Protein AF-A0A2N7GCR0-F1 (afdb_monomer)

Radius of gyration: 15.92 Å; Cα contacts (8 Å, |Δi|>4): 114; chains: 1; bounding box: 40×27×44 Å

Solvent-accessible surface area (backbone atoms only — not comparable to full-atom values): 7986 Å² total; per-residue (Å²): 93,67,65,75,60,50,53,58,52,51,52,45,34,50,48,36,22,52,34,13,69,76,66,75,41,48,58,68,67,50,56,51,50,52,51,50,53,50,52,54,52,56,70,74,43,78,82,78,81,87,82,80,57,76,63,52,62,52,48,53,52,51,51,54,51,48,55,60,72,42,68,85,81,54,80,57,35,52,60,45,51,50,49,52,39,39,65,74,62,70,43,78,67,45,60,57,44,24,50,54,38,37,49,51,51,45,52,51,48,50,64,52,39,78,77,42,98,69,77,90,78,70,56,53,38,41,19,42,32,51,28,42,52,51,51,46,32,72,77,37,62,100

pLDDT: mean 76.99, std 14.58, range [44.44, 94.56]

Foldseek 3Di:
DPPVLLVQLCVLLVVQLVCCVPPVARDVVSLVSLVCSLVVVPVVDDPPPDDDDPVLVVLVVVLVVVLVVCPDPDRSRLSSLLSSLCSSLVDPCLVVQLVVLQVVQLVVCVVVCVVPVDDNDGSSSNSSSVSSSVSVCVVPVD

Mean predicted aligned error: 8.74 Å

Sequence (142 aa):
MPVEWGIGYVACYGYAALSDIRHRRIPNRTIVALLILYGFLCCLHEPSKNHYSPYFWGTFAAITFLGIAFQSVLGAGDSKLILVSLLITGEPRILLTIGLFGGAVSITCWLIGKMTTRNTDVPYGVAISAAALLHLWELHGL

Secondary structure (DSSP, 8-state):
--HHHHHHHHHHHHHHHHHHHHHS---HHHHHHHHHHHHHHHHHS---SSS--THHHHHHHHHHHHHHHTTTTS-HHHHHHHHHHHHHH--TTHHHHHHHHHHHHHHHHHHHHTT--S-----HHHHHHHHHHHHHHHHHT-

Structure (mmCIF, N/CA/C/O backbone):
data_AF-A0A2N7GCR0-F1
#
_entry.id   AF-A0A2N7GCR0-F1
#
loop_
_atom_site.group_PDB
_atom_site.id
_atom_site.type_symbol
_atom_site.label_atom_id
_atom_site.label_alt_id
_atom_site.label_comp_id
_atom_site.label_asym_id
_atom_site.label_entity_id
_atom_site.label_seq_id
_atom_site.pdbx_PDB_ins_code
_atom_site.Cartn_x
_atom_site.Cartn_y
_atom_site.Cartn_z
_atom_site.occupancy
_atom_site.B_iso_or_equiv
_atom_site.auth_seq_id
_atom_site.auth_comp_id
_atom_site.auth_asym_id
_atom_site.auth_atom_id
_atom_site.pdbx_PDB_model_num
ATOM 1 N N . MET A 1 1 ? 4.166 6.240 -16.495 1.00 56.44 1 MET A N 1
ATOM 2 C CA . MET A 1 1 ? 3.624 4.917 -16.911 1.00 56.44 1 MET A CA 1
ATOM 3 C C . MET A 1 1 ? 2.308 5.155 -17.642 1.00 56.44 1 MET A C 1
ATOM 5 O O . MET A 1 1 ? 1.685 6.163 -17.344 1.00 56.44 1 MET A O 1
ATOM 9 N N . PRO A 1 2 ? 1.862 4.295 -18.575 1.00 55.59 2 PRO A N 1
ATOM 10 C CA . PRO A 1 2 ? 0.492 4.376 -19.095 1.00 55.59 2 PRO A CA 1
ATOM 11 C C . PRO A 1 2 ? -0.549 4.409 -17.958 1.00 55.59 2 PRO A C 1
ATOM 13 O O . PRO A 1 2 ? -0.415 3.674 -16.980 1.00 55.59 2 PRO A O 1
ATOM 16 N N . VAL A 1 3 ? -1.582 5.245 -18.084 1.00 59.53 3 VAL A N 1
ATOM 17 C CA . VAL A 1 3 ? -2.655 5.439 -17.078 1.00 59.53 3 VAL A CA 1
ATOM 18 C C . VAL A 1 3 ? -3.297 4.108 -16.651 1.00 59.53 3 VAL A C 1
ATOM 20 O O . VAL A 1 3 ? -3.693 3.912 -15.503 1.00 59.53 3 VAL A O 1
ATOM 23 N N . GLU A 1 4 ? -3.314 3.146 -17.570 1.00 63.44 4 GLU A N 1
ATOM 24 C CA . GLU A 1 4 ? -3.865 1.797 -17.416 1.00 63.44 4 GLU A CA 1
ATOM 25 C C . GLU A 1 4 ? -3.209 1.001 -16.272 1.00 63.44 4 GLU A C 1
ATOM 27 O O . GLU A 1 4 ? -3.868 0.204 -15.602 1.00 63.44 4 GLU A O 1
ATOM 32 N N . TRP A 1 5 ? -1.936 1.268 -15.967 1.00 69.44 5 TRP A N 1
ATOM 33 C CA . TRP A 1 5 ? -1.208 0.595 -14.886 1.00 69.44 5 TRP A CA 1
ATOM 34 C C . TRP A 1 5 ? -1.583 1.113 -13.501 1.00 69.44 5 TRP A C 1
ATOM 36 O O . TRP A 1 5 ? -1.544 0.363 -12.524 1.00 69.44 5 TRP A O 1
ATOM 46 N N . GLY A 1 6 ? -2.007 2.376 -13.413 1.00 78.69 6 GLY A N 1
ATOM 47 C CA . GLY A 1 6 ? -2.507 2.954 -12.170 1.00 78.69 6 GLY A CA 1
ATOM 48 C C . GLY A 1 6 ? -3.743 2.248 -11.661 1.00 78.69 6 GLY A C 1
ATOM 49 O O . GLY A 1 6 ? -3.877 2.039 -10.460 1.00 78.69 6 GLY A O 1
ATOM 50 N N . ILE A 1 7 ? -4.611 1.810 -12.573 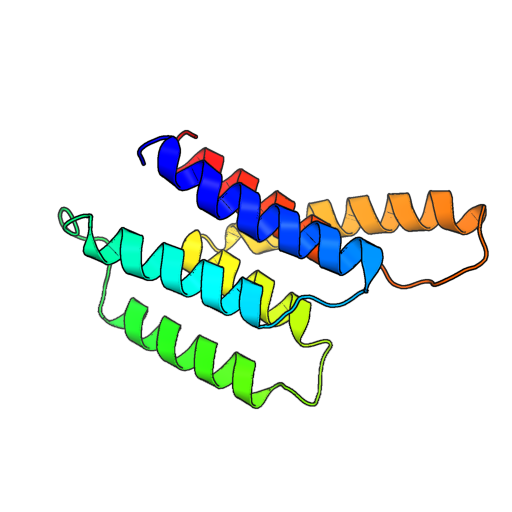1.00 86.81 7 ILE A N 1
ATOM 51 C CA . ILE A 1 7 ? -5.875 1.158 -12.228 1.00 86.81 7 ILE A CA 1
ATOM 52 C C . ILE A 1 7 ? -5.616 -0.130 -11.437 1.00 86.81 7 ILE A C 1
ATOM 54 O O . ILE A 1 7 ? -6.276 -0.369 -10.426 1.00 86.81 7 ILE A O 1
ATOM 58 N N . GLY A 1 8 ? -4.618 -0.926 -11.836 1.00 89.56 8 GLY A N 1
ATOM 59 C CA . GLY A 1 8 ? -4.245 -2.155 -11.129 1.00 89.56 8 GLY A CA 1
ATOM 60 C C . GLY A 1 8 ? -3.760 -1.894 -9.700 1.00 89.56 8 GLY A C 1
ATOM 61 O O . GLY A 1 8 ? -4.207 -2.559 -8.760 1.00 89.56 8 GLY A O 1
ATOM 62 N N . TYR A 1 9 ? -2.897 -0.890 -9.514 1.00 90.38 9 TYR A N 1
ATOM 63 C CA . TYR A 1 9 ? -2.419 -0.497 -8.187 1.00 90.38 9 TYR A CA 1
ATOM 64 C C . TYR A 1 9 ? -3.538 0.092 -7.328 1.00 90.38 9 TYR A C 1
ATOM 66 O O . TYR A 1 9 ? -3.699 -0.324 -6.183 1.00 90.38 9 TYR A O 1
ATOM 74 N N . VAL A 1 10 ? -4.349 0.997 -7.882 1.00 92.81 10 VAL A N 1
ATOM 75 C CA . VAL A 1 10 ? -5.515 1.589 -7.208 1.00 92.81 10 VAL A CA 1
ATOM 76 C C . VAL A 1 10 ? -6.485 0.502 -6.756 1.00 92.81 10 VAL A C 1
ATOM 78 O O . VAL A 1 10 ? -6.925 0.523 -5.609 1.00 92.81 10 VAL A O 1
ATOM 81 N N . ALA A 1 11 ? -6.768 -0.492 -7.601 1.00 93.25 11 ALA A N 1
ATOM 82 C CA . ALA A 1 11 ? -7.633 -1.609 -7.240 1.00 93.25 11 ALA A CA 1
ATOM 83 C C . ALA A 1 11 ? -7.040 -2.456 -6.100 1.00 93.25 11 ALA A C 1
ATOM 85 O O . ALA A 1 11 ? -7.745 -2.781 -5.144 1.00 93.25 11 ALA A O 1
ATOM 86 N N . CYS A 1 12 ? -5.745 -2.786 -6.159 1.00 93.19 12 CYS A N 1
ATOM 87 C CA . CYS A 1 12 ? -5.090 -3.605 -5.137 1.00 93.19 12 CYS A CA 1
ATOM 88 C C . CYS A 1 12 ? -4.971 -2.883 -3.786 1.00 93.19 12 CYS A C 1
ATOM 90 O O . CYS A 1 12 ? -5.333 -3.454 -2.756 1.00 93.19 12 CYS A O 1
ATOM 92 N N . TYR A 1 13 ? -4.506 -1.631 -3.780 1.00 94.38 13 TYR A N 1
ATOM 93 C CA . TYR A 1 13 ? -4.406 -0.807 -2.573 1.00 94.38 13 TYR A CA 1
ATOM 94 C C . TYR A 1 13 ? -5.786 -0.448 -2.016 1.00 94.38 13 TYR A C 1
ATOM 96 O O . TYR A 1 13 ? -6.008 -0.534 -0.811 1.00 94.38 13 TYR A O 1
ATOM 104 N N . GLY A 1 14 ? -6.758 -0.151 -2.881 1.00 94.31 14 GLY A N 1
ATOM 105 C CA . GLY A 1 14 ? -8.149 0.047 -2.480 1.00 94.31 14 GLY A CA 1
ATOM 106 C C . GLY A 1 14 ? -8.737 -1.198 -1.813 1.00 94.31 14 GLY A C 1
ATOM 107 O O . GLY A 1 14 ? -9.360 -1.103 -0.757 1.00 94.31 14 GLY A O 1
ATOM 108 N N . TYR A 1 15 ? -8.480 -2.387 -2.365 1.00 94.56 15 TYR A N 1
ATOM 109 C CA . TYR A 1 15 ? -8.897 -3.644 -1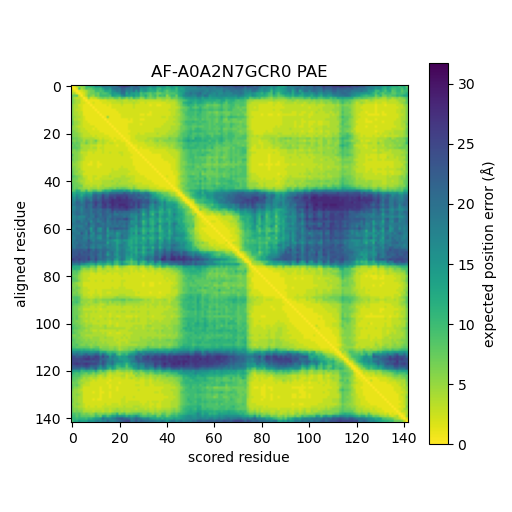.748 1.00 94.56 15 TYR A CA 1
ATOM 110 C C . TYR A 1 15 ? -8.182 -3.907 -0.413 1.00 94.56 15 TYR A C 1
ATOM 112 O O . TYR A 1 15 ? -8.830 -4.344 0.539 1.00 94.56 15 TYR A O 1
ATOM 120 N N . ALA A 1 16 ? -6.880 -3.614 -0.306 1.00 92.56 16 ALA A N 1
ATOM 121 C CA . ALA A 1 16 ? -6.142 -3.718 0.956 1.00 92.56 16 ALA A CA 1
ATOM 122 C C . ALA A 1 16 ? -6.756 -2.814 2.036 1.00 92.56 16 ALA A C 1
ATOM 124 O O . ALA A 1 16 ? -7.060 -3.293 3.127 1.00 92.56 16 ALA A O 1
ATOM 125 N N . ALA A 1 17 ? -7.016 -1.546 1.704 1.00 92.94 17 ALA A N 1
ATOM 126 C CA . ALA A 1 17 ? -7.657 -0.579 2.589 1.00 92.94 17 ALA A CA 1
ATOM 127 C C . ALA A 1 17 ? -9.071 -1.020 3.009 1.00 92.94 17 ALA A C 1
ATOM 129 O O . ALA A 1 17 ? -9.414 -0.973 4.188 1.00 92.94 17 ALA A O 1
ATOM 130 N N . LEU A 1 18 ? -9.891 -1.510 2.072 1.00 93.25 18 LEU A N 1
ATOM 131 C CA . LEU A 1 18 ? -11.240 -2.008 2.368 1.00 93.25 18 LEU A CA 1
ATOM 132 C C . LEU A 1 18 ? -11.225 -3.259 3.252 1.00 93.25 18 LEU A C 1
ATOM 134 O O . LEU A 1 18 ? -12.035 -3.374 4.175 1.00 93.25 18 LEU A O 1
ATOM 138 N N . SER A 1 19 ? -10.320 -4.198 2.973 1.00 90.94 19 SER A N 1
ATOM 139 C CA . SER A 1 19 ? -10.144 -5.405 3.784 1.00 90.94 19 SER A CA 1
ATOM 140 C C . SER A 1 19 ? -9.681 -5.055 5.195 1.00 90.94 19 SER A C 1
ATOM 142 O O . SER A 1 19 ? -10.166 -5.641 6.163 1.00 90.94 19 SER A O 1
ATOM 144 N N . ASP A 1 20 ? -8.798 -4.068 5.325 1.00 89.75 20 ASP A N 1
ATOM 145 C CA . ASP A 1 20 ? -8.343 -3.585 6.620 1.00 89.75 20 ASP A CA 1
ATOM 146 C C . ASP A 1 20 ? -9.482 -2.924 7.414 1.00 89.75 20 ASP A C 1
ATOM 148 O O . ASP A 1 20 ? -9.734 -3.300 8.554 1.00 89.75 20 ASP A O 1
ATOM 152 N N . ILE A 1 21 ? -10.290 -2.060 6.793 1.00 88.62 21 ILE A N 1
ATOM 153 C CA . ILE A 1 21 ? -11.463 -1.456 7.450 1.00 88.62 21 ILE A CA 1
ATOM 154 C C . ILE A 1 21 ? -12.461 -2.523 7.933 1.00 88.62 21 ILE A C 1
ATOM 156 O O . ILE A 1 21 ? -12.959 -2.446 9.058 1.00 88.62 21 ILE A O 1
ATOM 160 N N . ARG A 1 22 ? -12.781 -3.513 7.087 1.00 88.06 22 ARG A N 1
ATOM 161 C CA . ARG A 1 22 ? -13.845 -4.497 7.365 1.00 88.06 22 ARG A CA 1
ATOM 162 C C . ARG A 1 22 ? -13.405 -5.627 8.282 1.00 88.06 22 ARG A C 1
ATOM 164 O O . ARG A 1 22 ? -14.179 -6.074 9.125 1.00 88.06 22 ARG A O 1
ATOM 171 N N . HIS A 1 23 ? -12.195 -6.129 8.074 1.00 86.56 23 HIS A N 1
ATOM 172 C CA . HIS A 1 23 ? -11.727 -7.371 8.679 1.00 86.56 23 HIS A CA 1
ATOM 173 C C . HIS A 1 23 ? -10.458 -7.194 9.511 1.00 86.56 23 HIS A C 1
ATOM 175 O O . HIS A 1 23 ? -10.003 -8.183 10.084 1.00 86.56 23 HIS A O 1
ATOM 181 N N . ARG A 1 24 ? -9.895 -5.975 9.589 1.00 83.50 24 ARG A N 1
ATOM 182 C CA . ARG A 1 24 ? -8.649 -5.662 10.319 1.00 83.50 24 ARG A CA 1
ATOM 183 C C . ARG A 1 24 ? -7.497 -6.577 9.919 1.00 83.50 24 ARG A C 1
ATOM 185 O O . ARG A 1 24 ? -6.691 -7.014 10.737 1.00 83.50 24 ARG A O 1
ATOM 192 N N . ARG A 1 25 ? -7.504 -6.979 8.647 1.00 85.00 25 ARG A N 1
ATOM 193 C CA . ARG A 1 25 ? -6.580 -7.954 8.078 1.00 85.00 25 ARG A CA 1
ATOM 194 C C . ARG A 1 25 ? -6.261 -7.560 6.651 1.00 85.00 25 ARG A C 1
ATOM 196 O O . ARG A 1 25 ? -7.159 -7.439 5.817 1.00 85.00 25 ARG A O 1
ATOM 203 N N . ILE A 1 26 ? -4.969 -7.469 6.364 1.00 85.50 26 ILE A N 1
ATOM 204 C CA . ILE A 1 26 ? -4.447 -7.354 5.006 1.00 85.50 26 ILE A CA 1
ATOM 205 C C . ILE A 1 26 ? -4.148 -8.774 4.510 1.00 85.50 26 ILE A C 1
ATOM 207 O O . ILE A 1 26 ? -3.272 -9.450 5.059 1.00 85.50 26 ILE A O 1
ATOM 211 N N . PRO A 1 27 ? -4.885 -9.285 3.511 1.00 85.25 27 PRO A N 1
ATOM 212 C CA . PRO A 1 27 ? -4.707 -10.650 3.055 1.00 85.25 27 PRO A CA 1
ATOM 213 C C . PRO A 1 27 ? -3.418 -10.770 2.240 1.00 85.25 27 PRO A C 1
ATOM 215 O O . PRO A 1 27 ? -3.150 -9.973 1.343 1.00 85.25 27 PRO A O 1
ATOM 218 N N . ASN A 1 28 ? -2.659 -11.843 2.481 1.00 84.31 28 ASN A N 1
ATOM 219 C CA . ASN A 1 28 ? -1.415 -12.124 1.751 1.00 84.31 28 ASN A CA 1
ATOM 220 C C . ASN A 1 28 ? -1.625 -12.157 0.224 1.00 84.31 28 ASN A C 1
ATOM 222 O O . ASN A 1 28 ? -0.722 -11.810 -0.528 1.00 84.31 28 ASN A O 1
ATOM 226 N N . ARG A 1 29 ? -2.829 -12.532 -0.237 1.00 86.19 29 ARG A N 1
ATOM 227 C CA . ARG A 1 29 ? -3.190 -12.551 -1.663 1.00 86.19 29 ARG A CA 1
ATOM 228 C C . ARG A 1 29 ? -3.042 -11.179 -2.322 1.00 86.19 29 ARG A C 1
ATOM 230 O O . ARG A 1 29 ? -2.601 -11.118 -3.460 1.00 86.19 29 ARG A O 1
ATOM 237 N N . THR A 1 30 ? -3.359 -10.094 -1.616 1.00 88.56 30 THR A N 1
ATOM 238 C CA . THR A 1 30 ? -3.226 -8.729 -2.151 1.00 88.56 30 THR A CA 1
ATOM 239 C C . THR A 1 30 ? -1.768 -8.330 -2.303 1.00 88.56 30 THR A C 1
ATOM 241 O O . THR A 1 30 ? -1.398 -7.708 -3.289 1.00 88.56 30 THR A O 1
ATOM 244 N N . ILE A 1 31 ? -0.927 -8.754 -1.365 1.00 87.19 31 ILE A N 1
ATOM 245 C CA . ILE A 1 31 ? 0.517 -8.510 -1.403 1.00 87.19 31 ILE A CA 1
ATOM 246 C C . ILE A 1 31 ? 1.147 -9.261 -2.577 1.00 87.19 31 ILE A C 1
ATOM 248 O O . ILE A 1 31 ? 1.904 -8.684 -3.350 1.00 87.19 31 ILE A O 1
ATOM 252 N N . VAL A 1 32 ? 0.767 -10.528 -2.765 1.00 85.75 32 VAL A N 1
ATOM 253 C CA . VAL A 1 32 ? 1.189 -11.322 -3.926 1.00 85.75 32 VAL A CA 1
ATOM 254 C C . VAL A 1 32 ? 0.691 -10.696 -5.233 1.00 85.75 32 VAL A C 1
ATOM 256 O O . VAL A 1 32 ? 1.464 -10.602 -6.178 1.00 85.75 32 VAL A O 1
ATOM 259 N N . ALA A 1 33 ? -0.555 -10.217 -5.290 1.00 89.56 33 ALA A N 1
ATOM 260 C CA . ALA A 1 33 ? -1.091 -9.546 -6.476 1.00 89.56 33 ALA A CA 1
ATOM 261 C C . ALA A 1 33 ? -0.314 -8.266 -6.826 1.00 89.56 33 ALA A C 1
ATOM 263 O O . ALA A 1 33 ? 0.038 -8.077 -7.986 1.00 89.56 33 ALA A O 1
ATOM 264 N N . LEU A 1 34 ? 0.014 -7.433 -5.830 1.00 89.00 34 LEU A N 1
ATOM 265 C CA . LEU A 1 34 ? 0.854 -6.243 -6.004 1.00 89.00 34 LEU A CA 1
ATOM 266 C C . LEU A 1 34 ? 2.248 -6.599 -6.538 1.00 89.00 34 LEU A C 1
ATOM 268 O O . LEU A 1 34 ? 2.734 -5.945 -7.456 1.00 89.00 34 LEU A O 1
ATOM 272 N N . LEU A 1 35 ? 2.870 -7.656 -6.006 1.00 85.19 35 LEU A N 1
ATOM 273 C CA . LEU A 1 35 ? 4.180 -8.126 -6.464 1.00 85.19 35 LEU A CA 1
ATOM 274 C C . LEU A 1 35 ? 4.142 -8.686 -7.888 1.00 85.19 35 LEU A C 1
ATOM 276 O O . LEU A 1 35 ? 5.043 -8.402 -8.671 1.00 85.19 35 LEU A O 1
ATOM 280 N N . ILE A 1 36 ? 3.113 -9.465 -8.236 1.00 85.88 36 ILE A N 1
ATOM 281 C CA . ILE A 1 36 ? 2.931 -9.981 -9.600 1.00 85.88 36 ILE A CA 1
ATOM 282 C C . ILE A 1 36 ? 2.712 -8.820 -10.566 1.00 85.88 36 ILE A C 1
ATOM 284 O O . ILE A 1 36 ? 3.351 -8.789 -11.611 1.00 85.88 36 ILE A O 1
ATOM 288 N N . LEU A 1 37 ? 1.852 -7.860 -10.212 1.00 87.69 37 LEU A N 1
ATOM 289 C CA . LEU A 1 37 ? 1.589 -6.679 -11.032 1.00 87.69 37 LEU A CA 1
ATOM 290 C C . LEU A 1 37 ? 2.875 -5.884 -11.274 1.00 87.69 37 LEU A C 1
ATOM 292 O O . LEU A 1 37 ? 3.179 -5.553 -12.416 1.00 87.69 37 LEU A O 1
ATOM 296 N N . TYR A 1 38 ? 3.651 -5.643 -10.216 1.00 84.00 38 TYR A N 1
ATOM 297 C CA . TYR A 1 38 ? 4.943 -4.969 -10.295 1.00 84.00 38 TYR A CA 1
ATOM 298 C C . TYR A 1 38 ? 5.958 -5.738 -11.152 1.00 84.00 38 TYR A C 1
ATOM 300 O O . TYR A 1 38 ? 6.557 -5.169 -12.059 1.00 84.00 38 TYR A O 1
ATOM 308 N N . GLY A 1 39 ? 6.125 -7.042 -10.917 1.00 81.25 39 GLY A N 1
ATOM 309 C CA . GLY A 1 39 ? 7.054 -7.876 -11.681 1.00 81.25 39 GLY A CA 1
ATOM 310 C C . GLY A 1 39 ? 6.677 -7.968 -13.161 1.00 81.25 39 GLY A C 1
ATOM 311 O O . GLY A 1 39 ? 7.533 -7.806 -14.025 1.00 81.25 39 GLY A O 1
ATOM 312 N N . PHE A 1 40 ? 5.389 -8.153 -13.459 1.00 83.62 40 PHE A N 1
ATOM 313 C CA . PHE A 1 40 ? 4.858 -8.161 -14.822 1.00 83.62 40 PHE A CA 1
ATOM 314 C C . PHE A 1 40 ? 5.138 -6.836 -15.540 1.00 83.62 40 PHE A C 1
ATOM 316 O O . PHE A 1 40 ? 5.618 -6.831 -16.671 1.00 83.62 40 PHE A O 1
ATOM 323 N N . LEU A 1 41 ? 4.918 -5.717 -14.851 1.00 78.50 41 LEU A N 1
ATOM 324 C CA . LEU A 1 41 ? 5.241 -4.375 -15.328 1.00 78.50 41 LEU A CA 1
ATOM 325 C C . LEU A 1 41 ? 6.725 -4.194 -15.653 1.00 78.50 41 LEU A C 1
ATOM 327 O O . LEU A 1 41 ? 7.064 -3.688 -16.723 1.00 78.50 41 LEU A O 1
ATOM 331 N N . CYS A 1 42 ? 7.605 -4.640 -14.756 1.00 75.50 42 CYS A N 1
ATOM 332 C CA . CYS A 1 42 ? 9.048 -4.610 -14.974 1.00 75.50 42 CYS A CA 1
ATOM 333 C C . CYS A 1 42 ? 9.491 -5.491 -16.149 1.00 75.50 42 CYS A C 1
ATOM 335 O O . CYS A 1 42 ? 10.469 -5.158 -16.806 1.00 75.50 42 CYS A O 1
ATOM 337 N N . CYS A 1 43 ? 8.803 -6.601 -16.431 1.00 76.19 43 CYS A N 1
ATOM 338 C CA . CYS A 1 43 ? 9.105 -7.440 -17.594 1.00 76.19 43 CYS A CA 1
ATOM 339 C C . CYS A 1 43 ? 8.664 -6.806 -18.920 1.00 76.19 43 CYS A C 1
ATOM 341 O O . CYS A 1 43 ? 9.292 -7.050 -19.946 1.00 76.19 43 CYS A O 1
ATOM 343 N N . LEU A 1 44 ? 7.578 -6.029 -18.914 1.00 76.38 44 LEU A N 1
ATOM 344 C CA .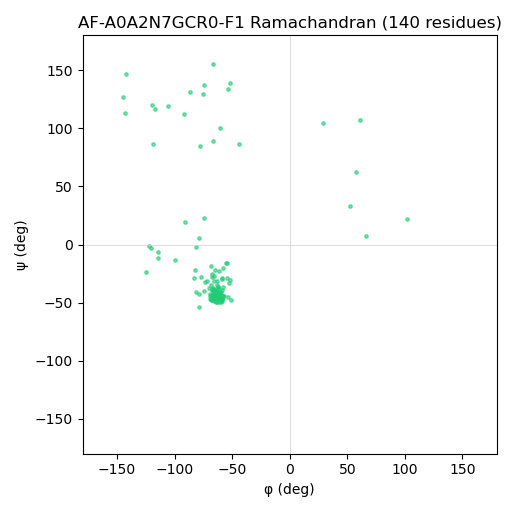 LEU A 1 44 ? 7.024 -5.418 -20.124 1.00 76.38 44 LEU A CA 1
ATOM 345 C C . LEU A 1 44 ? 7.724 -4.128 -20.550 1.00 76.38 44 LEU A C 1
ATOM 347 O O . LEU A 1 44 ? 7.606 -3.730 -21.706 1.00 76.38 44 LEU A O 1
ATOM 351 N N . HIS A 1 45 ? 8.416 -3.451 -19.638 1.00 67.88 45 HIS A N 1
ATOM 352 C CA . HIS A 1 45 ? 9.253 -2.307 -19.977 1.00 67.88 45 HIS A CA 1
ATOM 353 C C . HIS A 1 45 ? 10.720 -2.713 -19.919 1.00 67.88 45 HIS A C 1
ATOM 355 O O . HIS A 1 45 ? 11.223 -3.084 -18.861 1.00 67.88 45 HIS A O 1
ATOM 361 N N . GLU A 1 46 ? 11.423 -2.597 -21.052 1.00 57.50 46 GLU A N 1
ATOM 362 C CA . GLU A 1 46 ? 12.882 -2.659 -21.034 1.00 57.50 46 GLU A CA 1
ATOM 363 C C . GLU A 1 46 ? 13.401 -1.632 -20.020 1.00 57.50 46 GLU A C 1
ATOM 365 O O . GLU A 1 46 ? 12.943 -0.482 -20.027 1.00 57.50 46 GLU A O 1
ATOM 370 N N . PRO A 1 47 ? 14.353 -2.010 -19.148 1.00 53.97 47 PRO A N 1
ATOM 371 C CA . PRO A 1 47 ? 14.990 -1.070 -18.250 1.00 53.97 47 PRO A CA 1
ATOM 372 C C . PRO A 1 47 ? 15.801 -0.107 -19.113 1.00 53.97 47 PRO A C 1
ATOM 374 O O . PRO A 1 47 ? 16.971 -0.353 -19.409 1.00 53.97 47 PRO A O 1
ATOM 377 N N . SER A 1 48 ? 15.176 0.983 -19.564 1.00 46.81 48 SER A N 1
ATOM 378 C CA . SER A 1 48 ? 15.859 2.035 -20.297 1.00 46.81 48 SER A CA 1
ATOM 379 C C . SER A 1 48 ? 16.931 2.584 -19.366 1.00 46.81 48 SER A C 1
ATOM 381 O O . SER A 1 48 ? 16.628 3.298 -18.416 1.00 46.81 48 SER A O 1
ATOM 383 N N . LYS A 1 49 ? 18.161 2.121 -19.596 1.00 47.06 49 LYS A N 1
ATOM 384 C CA . LYS A 1 49 ? 19.429 2.520 -18.990 1.00 47.06 49 LYS A CA 1
ATOM 385 C C . LYS A 1 49 ? 19.297 3.050 -17.549 1.00 47.06 49 LYS A C 1
ATOM 387 O O . LYS A 1 49 ? 19.031 4.225 -17.323 1.00 47.06 49 LYS A O 1
ATOM 392 N N . ASN A 1 50 ? 19.689 2.192 -16.600 1.00 47.94 50 ASN A N 1
ATOM 393 C CA . ASN A 1 50 ? 20.376 2.584 -15.358 1.00 47.94 50 ASN A CA 1
ATOM 394 C C . ASN A 1 50 ? 19.593 2.658 -14.023 1.00 47.94 50 ASN A C 1
ATOM 396 O O . ASN A 1 50 ? 20.093 3.305 -13.111 1.00 47.94 50 ASN A O 1
ATOM 400 N N . HIS A 1 51 ? 18.445 1.988 -13.834 1.00 50.72 51 HIS A N 1
ATOM 401 C CA . HIS A 1 51 ? 17.722 2.062 -12.538 1.00 50.72 51 HIS A CA 1
ATOM 402 C C . HIS A 1 51 ? 17.612 0.777 -11.698 1.00 50.72 51 HIS A C 1
ATOM 404 O O . HIS A 1 51 ? 17.296 0.875 -10.515 1.00 50.72 51 HIS A O 1
ATOM 410 N N . TYR A 1 52 ? 17.943 -0.411 -12.216 1.00 54.47 52 TYR A N 1
ATOM 411 C CA . TYR A 1 52 ? 17.812 -1.652 -11.435 1.00 54.47 52 TYR A CA 1
ATOM 412 C C . TYR A 1 52 ? 19.163 -2.340 -11.259 1.00 54.47 52 TYR A C 1
ATOM 414 O O . TYR A 1 52 ? 19.572 -3.191 -12.044 1.00 54.47 52 TYR A O 1
ATOM 422 N N . SER A 1 53 ? 19.882 -1.923 -10.216 1.00 52.06 53 SER A N 1
ATOM 423 C CA . SER A 1 53 ? 21.100 -2.606 -9.781 1.00 52.06 53 SER A CA 1
ATOM 424 C C . SER A 1 53 ? 20.767 -4.011 -9.235 1.00 52.06 53 SER A C 1
ATOM 426 O O . SER A 1 53 ? 19.657 -4.225 -8.741 1.00 52.06 53 SER A O 1
ATOM 428 N N . PRO A 1 54 ? 21.704 -4.978 -9.256 1.00 53.78 54 PRO A N 1
ATOM 429 C CA . PRO A 1 54 ? 21.521 -6.321 -8.681 1.00 53.78 54 PRO A CA 1
ATOM 430 C C . PRO A 1 54 ? 21.096 -6.328 -7.198 1.00 53.78 54 PRO A C 1
ATOM 432 O O . PRO A 1 54 ? 20.558 -7.323 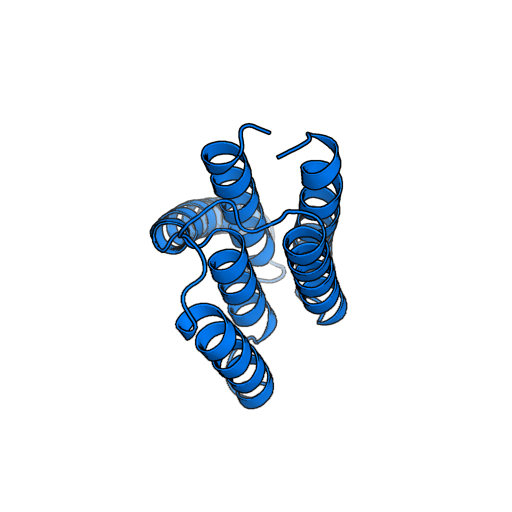-6.711 1.00 53.78 54 PRO A O 1
ATOM 435 N N . TYR A 1 55 ? 21.245 -5.203 -6.491 1.00 51.78 55 TYR A N 1
ATOM 436 C CA . TYR A 1 55 ? 20.707 -5.004 -5.147 1.00 51.78 55 TYR A CA 1
ATOM 437 C C . TYR A 1 55 ? 19.172 -5.020 -5.103 1.00 51.78 55 TYR A C 1
ATOM 439 O O . TYR A 1 55 ? 18.613 -5.340 -4.061 1.00 51.78 55 TYR A O 1
ATOM 447 N N . PHE A 1 56 ? 18.473 -4.755 -6.212 1.00 64.44 56 PHE A N 1
ATOM 448 C CA . PHE A 1 56 ? 17.010 -4.788 -6.290 1.00 64.44 56 PHE A CA 1
ATOM 449 C C . PHE A 1 56 ? 16.450 -6.203 -6.077 1.00 64.44 56 PHE A C 1
ATOM 451 O O . PHE A 1 56 ? 15.580 -6.406 -5.234 1.00 64.44 56 PHE A O 1
ATOM 458 N N . TRP A 1 57 ? 17.009 -7.203 -6.767 1.00 60.19 57 TRP A N 1
ATOM 459 C CA . TRP A 1 57 ? 16.626 -8.611 -6.602 1.00 60.19 57 TRP A CA 1
ATOM 460 C C . TRP A 1 57 ? 17.034 -9.173 -5.234 1.00 60.19 57 TRP A C 1
ATOM 462 O O . TRP A 1 57 ? 16.289 -9.952 -4.640 1.00 60.19 57 TRP A O 1
ATOM 472 N N . GLY A 1 58 ? 18.178 -8.735 -4.697 1.00 58.66 58 GLY A N 1
ATOM 473 C CA . GLY A 1 58 ? 18.593 -9.071 -3.332 1.00 58.66 58 GLY A CA 1
ATOM 474 C C . GLY A 1 58 ? 17.660 -8.474 -2.276 1.00 58.66 58 GLY A C 1
ATOM 475 O O . GLY A 1 58 ? 17.283 -9.157 -1.326 1.00 58.66 58 GLY A O 1
ATOM 476 N N . THR A 1 59 ? 17.212 -7.237 -2.493 1.00 63.84 59 THR A N 1
ATOM 477 C CA . THR A 1 59 ? 16.223 -6.563 -1.648 1.00 63.84 59 THR A CA 1
ATOM 478 C C . THR A 1 59 ? 14.880 -7.289 -1.759 1.00 63.84 59 THR A C 1
ATOM 480 O O . THR A 1 59 ? 14.363 -7.720 -0.742 1.00 63.84 59 THR A O 1
ATOM 483 N N . PHE A 1 60 ? 14.381 -7.597 -2.961 1.00 66.50 60 PHE A N 1
ATOM 484 C CA . PHE A 1 60 ? 13.183 -8.423 -3.200 1.00 66.50 60 PHE A CA 1
ATOM 485 C C . PHE A 1 60 ? 13.198 -9.774 -2.457 1.00 66.50 60 PHE A C 1
ATOM 487 O O . PHE A 1 60 ? 12.222 -10.133 -1.788 1.00 66.50 60 PHE A O 1
ATOM 494 N N . ALA A 1 61 ? 14.309 -10.514 -2.534 1.00 62.06 61 ALA A N 1
ATOM 495 C CA . ALA A 1 61 ? 14.467 -11.805 -1.868 1.00 62.06 61 ALA A CA 1
ATOM 496 C C . ALA A 1 61 ? 14.512 -11.658 -0.340 1.00 62.06 61 ALA A C 1
ATOM 498 O O . ALA A 1 61 ? 13.793 -12.370 0.361 1.00 62.06 61 ALA A O 1
ATOM 499 N N . ALA A 1 62 ? 15.289 -10.701 0.175 1.00 64.94 62 ALA A N 1
ATOM 500 C CA . ALA A 1 62 ? 15.412 -10.447 1.609 1.00 64.94 62 ALA A CA 1
ATOM 501 C C . ALA A 1 62 ? 14.072 -10.033 2.224 1.00 64.94 62 ALA A C 1
ATOM 503 O O . ALA A 1 62 ? 13.675 -10.547 3.260 1.00 64.94 62 ALA A O 1
ATOM 504 N N . ILE A 1 63 ? 13.341 -9.163 1.542 1.00 67.50 63 ILE A N 1
ATOM 505 C CA . ILE A 1 63 ? 12.028 -8.640 1.916 1.00 67.50 63 ILE A CA 1
ATOM 506 C C . ILE A 1 63 ? 10.973 -9.741 2.006 1.00 67.50 63 ILE A C 1
ATOM 508 O O . ILE A 1 63 ? 10.204 -9.810 2.967 1.00 67.50 63 ILE A O 1
ATOM 512 N N . THR A 1 64 ? 10.951 -10.612 0.999 1.00 63.88 64 THR A N 1
ATOM 513 C CA . THR A 1 64 ? 9.989 -11.708 0.913 1.00 63.88 64 THR A CA 1
ATOM 514 C C . THR A 1 64 ? 10.288 -12.744 1.995 1.00 63.88 64 THR A C 1
ATOM 516 O O . THR A 1 64 ? 9.377 -13.174 2.701 1.00 63.88 64 THR A O 1
ATOM 519 N N . PHE A 1 65 ? 11.568 -13.068 2.214 1.00 62.94 65 PHE A N 1
ATOM 520 C CA . PHE A 1 65 ? 11.999 -13.937 3.310 1.00 62.94 65 PHE A CA 1
ATOM 521 C C . PHE A 1 65 ? 11.719 -13.336 4.691 1.00 62.94 65 PHE A C 1
ATOM 523 O O . PHE A 1 65 ? 11.229 -14.048 5.564 1.00 62.94 65 PHE A O 1
ATOM 530 N N . LEU A 1 66 ? 11.948 -12.036 4.890 1.00 64.19 66 LEU A N 1
ATOM 531 C CA . LEU A 1 66 ? 11.676 -11.338 6.149 1.00 64.19 66 LEU A CA 1
ATOM 532 C C . LEU A 1 66 ? 10.168 -11.329 6.457 1.00 64.19 66 LEU A C 1
ATOM 534 O O . LEU A 1 66 ? 9.751 -11.677 7.559 1.00 64.19 66 LEU A O 1
ATOM 538 N N . GLY A 1 67 ? 9.326 -11.013 5.468 1.00 60.78 67 GLY A N 1
ATOM 539 C CA . GLY A 1 67 ? 7.867 -11.004 5.618 1.00 60.78 67 GLY A CA 1
ATOM 540 C C . GLY A 1 67 ? 7.253 -12.387 5.880 1.00 60.78 67 GLY A C 1
ATOM 541 O O . GLY A 1 67 ? 6.199 -12.482 6.515 1.00 60.78 67 GLY A O 1
ATOM 542 N N . ILE A 1 68 ? 7.906 -13.459 5.417 1.00 60.16 68 ILE A N 1
ATOM 543 C CA . ILE A 1 68 ? 7.540 -14.848 5.730 1.00 60.16 68 ILE A CA 1
ATOM 544 C C . ILE A 1 68 ? 8.046 -15.236 7.128 1.00 60.16 68 ILE A C 1
ATOM 546 O O . ILE A 1 68 ? 7.293 -15.827 7.899 1.00 60.16 68 ILE A O 1
ATOM 550 N N . ALA A 1 69 ? 9.277 -14.856 7.482 1.00 57.06 69 ALA A N 1
ATOM 551 C CA . ALA A 1 69 ? 9.903 -15.189 8.761 1.00 57.06 69 ALA A CA 1
ATOM 552 C C . ALA A 1 69 ? 9.207 -14.539 9.972 1.00 57.06 69 ALA A C 1
ATOM 554 O O . ALA A 1 69 ? 9.149 -15.143 11.039 1.00 57.06 69 ALA A O 1
ATOM 555 N N . PHE A 1 70 ? 8.621 -13.346 9.816 1.00 56.88 70 PHE A N 1
ATOM 556 C CA . PHE A 1 70 ? 7.941 -12.620 10.901 1.00 56.88 70 PHE A CA 1
ATOM 557 C C . PHE A 1 70 ? 6.435 -12.913 11.045 1.00 56.88 70 PHE A C 1
ATOM 559 O O . PHE A 1 70 ? 5.723 -12.146 11.693 1.00 56.88 70 PHE A O 1
ATOM 566 N N . GLN A 1 71 ? 5.920 -14.025 10.499 1.00 57.47 71 GLN A N 1
ATOM 567 C CA . GLN A 1 71 ? 4.497 -14.402 10.615 1.00 57.47 71 GLN A CA 1
ATOM 568 C C . GLN A 1 71 ? 3.959 -14.507 12.060 1.00 57.47 71 GLN A C 1
ATOM 570 O O . GLN A 1 71 ? 2.741 -14.512 12.232 1.00 57.47 71 GLN A O 1
ATOM 575 N N . SER A 1 72 ? 4.818 -14.579 13.082 1.00 54.84 72 SER A N 1
ATOM 576 C CA . SER A 1 72 ? 4.435 -14.923 14.458 1.00 54.84 72 SER A CA 1
ATOM 577 C C . SER A 1 72 ? 4.597 -13.826 15.523 1.00 54.84 72 SER A C 1
ATOM 579 O O . SER A 1 72 ? 4.166 -14.065 16.647 1.00 54.84 72 SER A O 1
ATOM 581 N N . VAL A 1 73 ? 5.186 -12.651 15.239 1.00 50.62 73 VAL A N 1
ATOM 582 C CA . VAL A 1 73 ? 5.631 -11.734 16.327 1.00 50.62 73 VAL A CA 1
ATOM 583 C C . VAL A 1 73 ? 5.076 -10.303 16.265 1.00 50.62 73 VAL A C 1
ATOM 585 O O . VAL A 1 73 ? 4.953 -9.659 17.301 1.00 50.62 73 VAL A O 1
ATOM 588 N N . LEU A 1 74 ? 4.661 -9.791 15.108 1.00 44.44 74 LEU A N 1
ATOM 589 C CA . LEU A 1 74 ? 4.106 -8.434 14.965 1.00 44.44 74 LEU A CA 1
ATOM 590 C C . LEU A 1 74 ? 2.963 -8.483 13.956 1.00 44.44 74 LEU A C 1
ATOM 592 O O . LEU A 1 74 ? 3.053 -9.284 13.036 1.00 44.44 74 LEU A O 1
ATOM 596 N N . GLY A 1 75 ? 1.918 -7.662 14.105 1.00 56.00 75 GLY A N 1
ATOM 597 C CA . GLY A 1 75 ? 0.762 -7.570 13.194 1.00 56.00 75 GLY A CA 1
ATOM 598 C C . GLY A 1 75 ? 1.152 -7.559 11.708 1.00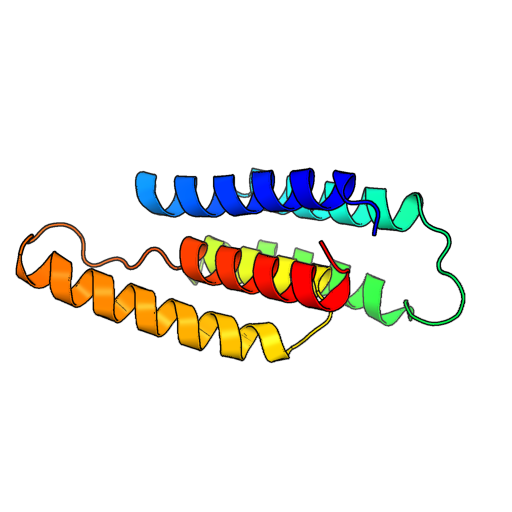 56.00 75 GLY A C 1
ATOM 599 O O . GLY A 1 75 ? 1.328 -6.514 11.092 1.00 56.00 75 GLY A O 1
ATOM 600 N N . ALA A 1 76 ? 1.304 -8.752 11.128 1.00 62.53 76 ALA A N 1
ATOM 601 C CA . ALA A 1 76 ? 2.172 -8.999 9.975 1.00 62.53 76 ALA A CA 1
ATOM 602 C C . ALA A 1 76 ? 1.566 -8.573 8.633 1.00 62.53 76 ALA A C 1
ATOM 604 O O . ALA A 1 76 ? 2.114 -8.899 7.584 1.00 62.53 76 ALA A O 1
ATOM 605 N N . GLY A 1 77 ? 0.399 -7.933 8.643 1.00 73.19 77 GLY A N 1
ATOM 606 C CA . GLY A 1 77 ? -0.230 -7.389 7.443 1.00 73.19 77 GLY A CA 1
ATOM 607 C C . GLY A 1 77 ? 0.414 -6.067 7.040 1.00 73.19 77 GLY A C 1
ATOM 608 O O . GLY A 1 77 ? 0.894 -5.934 5.915 1.00 73.19 77 GLY A O 1
ATOM 609 N N . ASP A 1 78 ? 0.470 -5.126 7.983 1.00 82.88 78 ASP A N 1
ATOM 610 C CA . ASP A 1 78 ? 0.904 -3.749 7.732 1.00 82.88 78 ASP A CA 1
ATOM 611 C C . ASP A 1 78 ? 2.373 -3.689 7.343 1.00 82.88 78 ASP A C 1
ATOM 613 O O . ASP A 1 78 ? 2.725 -3.061 6.349 1.00 82.88 78 ASP A O 1
ATOM 617 N N . SER A 1 79 ? 3.230 -4.418 8.064 1.00 81.19 79 SER A N 1
ATOM 618 C CA . SER A 1 79 ? 4.657 -4.485 7.750 1.00 81.19 79 SER A CA 1
ATOM 619 C C . SER A 1 79 ? 4.890 -4.993 6.332 1.00 81.19 79 SER A C 1
ATOM 621 O O . SER A 1 79 ? 5.646 -4.376 5.593 1.00 81.19 79 SER A O 1
ATOM 623 N N . LYS A 1 80 ? 4.193 -6.049 5.897 1.00 84.88 80 LYS A N 1
ATOM 624 C CA . LYS A 1 80 ? 4.315 -6.558 4.525 1.00 84.88 80 LYS A CA 1
ATOM 625 C C . LYS A 1 80 ? 3.805 -5.554 3.489 1.00 84.88 80 LYS A C 1
ATOM 627 O O . LYS A 1 80 ? 4.405 -5.444 2.423 1.00 84.88 80 LYS A O 1
ATOM 632 N N . LEU A 1 81 ? 2.720 -4.832 3.780 1.00 87.44 81 LEU A N 1
ATOM 633 C CA . LEU A 1 81 ? 2.174 -3.838 2.856 1.00 87.44 81 LEU A CA 1
ATOM 634 C C . LEU A 1 81 ? 3.094 -2.618 2.727 1.00 87.44 81 LEU A C 1
ATOM 636 O O . LEU A 1 81 ? 3.365 -2.200 1.604 1.00 87.44 81 LEU A O 1
ATOM 640 N N . ILE A 1 82 ? 3.623 -2.089 3.837 1.00 87.69 82 ILE A N 1
ATOM 641 C CA . ILE A 1 82 ? 4.634 -1.011 3.848 1.00 87.69 82 ILE A CA 1
ATOM 642 C C . ILE A 1 82 ? 5.816 -1.413 2.982 1.00 87.69 82 ILE A C 1
ATOM 644 O O . ILE A 1 82 ? 6.312 -0.643 2.165 1.00 87.69 82 ILE A O 1
ATOM 648 N N . LEU A 1 83 ? 6.251 -2.650 3.166 1.00 84.62 83 LEU A N 1
ATOM 649 C CA . LEU A 1 83 ? 7.435 -3.161 2.535 1.00 84.62 83 LEU A CA 1
ATOM 650 C C . LEU A 1 83 ? 7.229 -3.317 1.013 1.00 84.62 83 LEU A C 1
ATOM 652 O O . LEU A 1 83 ? 8.040 -2.835 0.222 1.00 84.62 83 LEU A O 1
ATOM 656 N N . VAL A 1 84 ? 6.114 -3.907 0.580 1.00 86.06 84 VAL A N 1
ATOM 657 C CA . VAL A 1 84 ? 5.778 -3.960 -0.852 1.00 86.06 84 VAL A CA 1
ATOM 658 C C . VAL A 1 84 ? 5.568 -2.562 -1.437 1.00 86.06 84 VAL A C 1
ATOM 660 O O . VAL A 1 84 ? 5.985 -2.314 -2.565 1.00 86.06 84 VAL A O 1
ATOM 663 N N . SER A 1 85 ? 5.020 -1.624 -0.664 1.00 88.00 85 SER A N 1
ATOM 664 C CA . SER A 1 85 ? 4.872 -0.228 -1.096 1.00 88.00 85 SER A CA 1
ATOM 665 C C . SER A 1 85 ? 6.228 0.438 -1.337 1.00 88.00 85 SER A C 1
ATOM 667 O O . SER A 1 85 ? 6.422 1.036 -2.389 1.00 88.00 85 SER A O 1
ATOM 669 N N . LEU A 1 86 ? 7.181 0.268 -0.414 1.00 84.00 86 LEU A N 1
ATOM 670 C CA . LEU A 1 86 ? 8.566 0.733 -0.553 1.00 84.00 86 LEU A CA 1
ATOM 671 C C . LEU A 1 86 ? 9.268 0.129 -1.768 1.00 84.00 86 LEU A C 1
ATOM 673 O O . LEU A 1 86 ? 10.033 0.816 -2.435 1.00 84.00 86 LEU A O 1
ATOM 677 N N . LEU A 1 87 ? 9.025 -1.152 -2.051 1.00 81.56 87 LEU A N 1
ATOM 678 C CA . L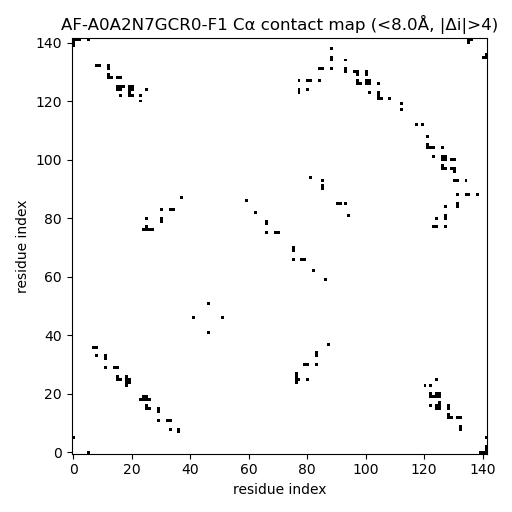EU A 1 87 ? 9.599 -1.818 -3.217 1.00 81.56 87 LEU A CA 1
ATOM 679 C C . LEU A 1 87 ? 9.058 -1.221 -4.521 1.00 81.56 87 LEU A C 1
ATOM 681 O O . LEU A 1 87 ? 9.823 -0.965 -5.447 1.00 81.56 87 LEU A O 1
ATOM 685 N N . ILE A 1 88 ? 7.742 -1.016 -4.583 1.00 82.50 88 ILE A N 1
ATOM 686 C CA . ILE A 1 88 ? 7.063 -0.504 -5.773 1.00 82.50 88 ILE A CA 1
ATOM 687 C C . ILE A 1 88 ? 7.462 0.948 -6.045 1.00 82.50 88 ILE A C 1
ATOM 689 O O . ILE A 1 88 ? 7.717 1.301 -7.195 1.00 82.50 88 ILE A O 1
ATOM 693 N N . THR A 1 89 ? 7.513 1.790 -5.010 1.00 81.44 89 THR A N 1
ATOM 694 C CA . THR A 1 89 ? 7.834 3.215 -5.171 1.00 81.44 89 THR A CA 1
ATOM 695 C C . THR A 1 89 ? 9.336 3.470 -5.239 1.00 81.44 89 THR A C 1
ATOM 697 O O . THR A 1 89 ? 9.759 4.442 -5.853 1.00 81.44 89 THR A O 1
ATOM 700 N N . GLY A 1 90 ? 10.153 2.622 -4.607 1.00 77.81 90 GLY A N 1
ATOM 701 C CA . GLY A 1 90 ? 11.601 2.804 -4.504 1.00 77.81 90 GLY A CA 1
ATOM 702 C C . GLY A 1 90 ? 12.024 4.012 -3.660 1.00 77.81 90 GLY A C 1
ATOM 703 O O . GLY A 1 90 ? 13.209 4.339 -3.621 1.00 77.81 90 GLY A O 1
ATOM 704 N N . GLU A 1 91 ? 11.087 4.686 -2.983 1.00 78.31 91 GLU A N 1
ATOM 705 C CA . GLU A 1 91 ? 11.335 5.957 -2.305 1.00 78.31 91 GLU A CA 1
ATOM 706 C C . GLU A 1 91 ? 11.118 5.837 -0.786 1.00 78.31 91 GLU A C 1
ATOM 708 O O . GLU A 1 91 ? 9.988 5.633 -0.338 1.00 78.31 91 GLU A O 1
ATOM 713 N N . PRO A 1 92 ? 12.157 6.033 0.050 1.00 78.62 92 PRO A N 1
ATOM 714 C CA . PRO A 1 92 ? 12.040 5.883 1.503 1.00 78.62 92 PRO A CA 1
ATOM 715 C C . PRO A 1 92 ? 11.162 6.957 2.160 1.00 78.62 92 PRO A C 1
ATOM 717 O O . PRO A 1 92 ? 10.674 6.754 3.273 1.00 78.62 92 PRO A O 1
ATOM 720 N N . ARG A 1 93 ? 10.921 8.089 1.478 1.00 83.69 93 ARG A N 1
ATOM 721 C CA . ARG A 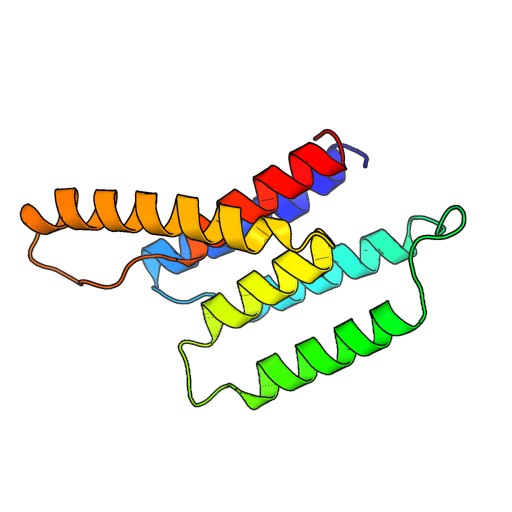1 93 ? 10.070 9.184 1.976 1.00 83.69 93 ARG A CA 1
ATOM 722 C C . ARG A 1 93 ? 8.630 8.744 2.221 1.00 83.69 93 ARG A C 1
ATOM 724 O O . ARG A 1 93 ? 7.984 9.318 3.093 1.00 83.69 93 ARG A O 1
ATOM 731 N N . ILE A 1 94 ? 8.178 7.671 1.562 1.00 85.19 94 ILE A N 1
ATOM 732 C CA . ILE A 1 94 ? 6.859 7.079 1.798 1.00 85.19 94 ILE A CA 1
ATOM 733 C C . ILE A 1 94 ? 6.615 6.761 3.277 1.00 85.19 94 ILE A C 1
ATOM 735 O O . ILE A 1 94 ? 5.494 6.907 3.743 1.00 85.19 94 ILE A O 1
ATOM 739 N N . LEU A 1 95 ? 7.643 6.388 4.050 1.00 85.56 95 LEU A N 1
ATOM 740 C CA . LEU A 1 95 ? 7.498 6.099 5.482 1.00 85.56 95 LEU A CA 1
ATOM 741 C C . LEU A 1 95 ? 7.035 7.321 6.281 1.00 85.56 95 LEU A C 1
ATOM 743 O O . LEU A 1 95 ? 6.233 7.188 7.205 1.00 85.56 95 LEU A O 1
ATOM 747 N N . LEU A 1 96 ? 7.505 8.513 5.906 1.00 91.12 96 LEU A N 1
ATOM 748 C CA . LEU A 1 96 ? 7.083 9.765 6.524 1.00 91.12 96 LEU A CA 1
ATOM 749 C C . LEU A 1 96 ? 5.616 10.046 6.182 1.00 91.12 96 LEU A C 1
ATOM 751 O O . LEU A 1 96 ? 4.822 10.352 7.068 1.00 91.12 96 LEU A O 1
ATOM 755 N N . THR A 1 97 ? 5.238 9.854 4.920 1.00 92.50 97 THR A N 1
ATOM 756 C CA . THR A 1 97 ? 3.867 10.030 4.422 1.00 92.50 97 THR A CA 1
ATOM 757 C C . THR A 1 97 ? 2.893 9.038 5.068 1.00 92.50 97 THR A C 1
ATOM 759 O O . THR A 1 97 ? 1.795 9.419 5.469 1.00 92.50 97 THR A O 1
ATOM 762 N N . ILE A 1 98 ? 3.319 7.785 5.265 1.00 91.38 98 ILE A N 1
ATOM 763 C CA . ILE A 1 98 ? 2.589 6.761 6.028 1.00 91.38 98 ILE A CA 1
ATOM 764 C C . ILE A 1 98 ? 2.409 7.213 7.477 1.00 91.38 98 ILE A C 1
ATOM 766 O O . ILE A 1 98 ? 1.317 7.079 8.020 1.00 91.38 98 ILE A O 1
ATOM 770 N N . GLY A 1 99 ? 3.451 7.769 8.101 1.00 88.56 99 GLY A N 1
ATOM 771 C CA . GLY A 1 99 ? 3.373 8.325 9.452 1.00 88.56 99 GLY A CA 1
ATOM 772 C C . GLY A 1 99 ? 2.361 9.469 9.558 1.00 88.56 99 GLY A C 1
ATOM 773 O O . GLY A 1 99 ? 1.536 9.470 10.471 1.00 88.56 99 GLY A O 1
ATOM 774 N N . LEU A 1 100 ? 2.364 10.398 8.597 1.00 93.25 100 LEU A N 1
ATOM 775 C CA . LEU A 1 100 ? 1.417 11.517 8.544 1.00 93.25 100 LEU A CA 1
ATOM 776 C C . LEU A 1 100 ? -0.027 11.039 8.362 1.00 93.25 100 LEU A C 1
ATOM 778 O O . LEU A 1 100 ? -0.904 11.429 9.136 1.00 93.25 100 LEU A O 1
ATOM 782 N N . PHE A 1 101 ? -0.284 10.159 7.391 1.00 92.25 101 PHE A N 1
ATOM 783 C CA . PHE A 1 101 ? -1.623 9.606 7.191 1.00 92.25 101 PHE A CA 1
ATOM 784 C C . PHE A 1 101 ? -2.059 8.707 8.347 1.00 92.25 101 PHE A C 1
ATOM 786 O O . PHE A 1 101 ? -3.211 8.776 8.761 1.00 92.25 101 PHE A O 1
ATOM 793 N N . GLY A 1 102 ? -1.155 7.918 8.925 1.00 88.31 102 GLY A N 1
ATOM 794 C CA . GLY A 1 102 ? -1.434 7.093 10.099 1.00 88.31 102 GLY A CA 1
ATOM 795 C C . GLY A 1 102 ? -1.808 7.940 11.314 1.00 88.31 102 GLY A C 1
ATOM 796 O O . GLY A 1 102 ? -2.770 7.623 12.013 1.00 88.31 102 GLY A O 1
ATOM 797 N N . GLY A 1 103 ? -1.113 9.061 11.524 1.00 87.44 103 GLY A N 1
ATOM 798 C CA . GLY A 1 103 ? -1.457 10.051 12.543 1.00 87.44 103 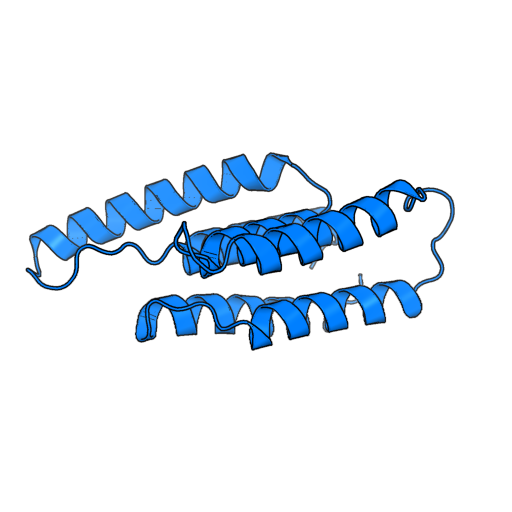GLY A CA 1
ATOM 799 C C . GLY A 1 103 ? -2.833 10.672 12.302 1.00 87.44 103 GLY A C 1
ATOM 800 O O . GLY A 1 103 ? -3.656 10.702 13.216 1.00 87.44 103 GLY A O 1
ATOM 801 N N . ALA A 1 104 ? -3.124 11.090 11.066 1.00 90.69 104 ALA A N 1
ATOM 802 C CA . ALA A 1 104 ? -4.430 11.636 10.700 1.00 90.69 104 ALA A CA 1
ATOM 803 C C . ALA A 1 104 ? -5.563 10.624 10.942 1.00 90.69 104 ALA A C 1
ATOM 805 O O . ALA A 1 104 ? -6.529 10.943 11.634 1.00 90.69 104 ALA A O 1
ATOM 806 N N . VAL A 1 105 ? -5.412 9.383 10.463 1.00 87.88 105 VAL A N 1
ATOM 807 C CA . VAL A 1 105 ? -6.387 8.300 10.672 1.00 87.88 105 VAL A CA 1
ATOM 808 C C . VAL A 1 105 ? -6.560 8.004 12.163 1.00 87.88 105 VAL A C 1
ATOM 810 O O . VAL A 1 105 ? -7.690 7.852 12.618 1.00 87.88 105 VAL A O 1
ATOM 813 N N . SER A 1 106 ? -5.479 7.988 12.946 1.00 86.88 106 SER A N 1
ATOM 814 C CA . SER A 1 106 ? -5.542 7.776 14.399 1.00 86.88 106 SER A CA 1
ATOM 815 C C . SER A 1 106 ? -6.323 8.882 15.109 1.00 86.88 106 SER A C 1
ATOM 817 O O . SER A 1 106 ? -7.172 8.586 15.947 1.00 86.88 106 SER A O 1
ATOM 819 N N . ILE A 1 107 ? -6.096 10.151 14.748 1.00 89.25 107 ILE A N 1
ATOM 820 C CA . ILE A 1 107 ? -6.841 11.296 15.294 1.00 89.25 107 ILE A CA 1
ATOM 821 C C . ILE A 1 107 ? -8.320 11.195 14.912 1.00 89.25 107 ILE A C 1
ATOM 823 O O . ILE A 1 107 ? -9.186 11.357 15.770 1.00 89.25 107 ILE A O 1
ATOM 827 N N . THR A 1 108 ? -8.633 10.882 13.653 1.00 87.00 108 THR A N 1
ATOM 828 C CA . THR A 1 108 ? -10.015 10.698 13.193 1.00 87.00 108 THR A CA 1
ATOM 829 C C . THR A 1 108 ? -10.703 9.547 13.929 1.00 87.00 108 THR A C 1
ATOM 831 O O . THR A 1 108 ? -11.809 9.720 14.438 1.00 87.00 108 THR A O 1
ATOM 834 N N . CYS A 1 109 ? -10.041 8.394 14.058 1.00 84.19 109 CYS A N 1
ATOM 835 C CA . CYS A 1 109 ? -10.547 7.258 14.823 1.00 84.19 109 CYS A CA 1
ATOM 836 C C . CYS A 1 109 ? -10.732 7.600 16.302 1.00 84.19 109 CYS A C 1
ATOM 838 O O . CYS A 1 109 ? -11.718 7.172 16.888 1.00 84.19 109 CYS A O 1
ATOM 840 N N . TRP A 1 110 ? -9.842 8.388 16.905 1.00 84.94 110 TRP A N 1
ATOM 841 C CA . TRP A 1 110 ? -9.991 8.835 18.288 1.00 84.94 110 TRP A CA 1
ATOM 842 C C . TRP A 1 110 ? -11.188 9.776 18.465 1.00 84.94 110 TRP A C 1
ATOM 844 O O . TRP A 1 110 ? -11.986 9.582 19.381 1.00 84.94 110 TRP A O 1
ATOM 854 N N . LEU A 1 111 ? -11.370 10.747 17.564 1.00 84.62 111 LEU A N 1
ATOM 855 C CA . LEU A 1 111 ? -12.508 11.673 17.587 1.00 84.62 111 LEU A CA 1
ATOM 856 C C . LEU A 1 111 ? -13.849 10.940 17.425 1.00 84.62 111 LEU A C 1
ATOM 858 O O . LEU A 1 111 ? -14.790 11.220 18.166 1.00 84.62 111 LEU A O 1
ATOM 862 N N . ILE A 1 112 ? -13.922 9.971 16.506 1.00 83.94 112 ILE A N 1
ATOM 863 C CA . ILE A 1 112 ? -15.122 9.150 16.266 1.00 83.94 112 ILE A CA 1
ATOM 864 C C . ILE A 1 112 ? -15.322 8.118 17.387 1.00 83.94 112 ILE A C 1
ATOM 866 O O . ILE A 1 112 ? -16.439 7.891 17.845 1.00 83.94 112 ILE A O 1
ATOM 870 N N . GLY A 1 113 ? -14.245 7.498 17.866 1.00 72.06 113 GLY A N 1
ATOM 871 C CA . GLY A 1 113 ? -14.252 6.495 18.934 1.00 72.06 113 GLY A CA 1
ATOM 872 C C . GLY A 1 113 ? -14.648 7.075 20.290 1.00 72.06 113 GLY A C 1
ATOM 873 O O . GLY A 1 113 ? -15.303 6.401 21.080 1.00 72.06 113 GLY A O 1
ATOM 874 N N . LYS A 1 114 ? -14.393 8.369 20.527 1.00 59.25 114 LYS A N 1
ATOM 875 C CA . LYS A 1 114 ? -14.974 9.104 21.661 1.00 59.25 114 LYS A CA 1
ATOM 876 C C . LYS A 1 114 ? -16.514 9.087 21.648 1.00 59.25 114 LYS A C 1
ATOM 878 O O . LYS A 1 114 ? -17.124 9.288 22.692 1.00 59.25 114 LYS A O 1
ATOM 883 N N . MET A 1 115 ? -17.134 8.814 20.493 1.00 51.28 115 MET A N 1
ATOM 884 C CA . MET A 1 115 ? -18.581 8.630 20.329 1.00 51.28 115 MET A CA 1
ATOM 885 C C . MET A 1 115 ? -19.022 7.154 20.276 1.00 51.28 115 MET A C 1
ATOM 887 O O . MET A 1 115 ? -20.216 6.892 20.386 1.00 51.28 115 MET A O 1
ATOM 891 N N . THR A 1 116 ? -18.116 6.177 20.113 1.00 52.94 116 THR A N 1
ATOM 892 C CA . THR A 1 116 ? -18.468 4.751 19.947 1.00 52.94 116 THR A CA 1
ATOM 893 C C . THR A 1 116 ? -17.459 3.831 20.647 1.00 52.94 116 THR A C 1
ATOM 895 O O . THR A 1 116 ? -16.319 3.695 20.220 1.00 52.94 116 THR A O 1
ATOM 898 N N . THR A 1 117 ? -17.886 3.123 21.695 1.00 53.44 117 THR A N 1
ATOM 899 C CA . THR A 1 117 ? -17.061 2.263 22.574 1.00 53.44 117 THR A CA 1
ATOM 900 C C . THR A 1 117 ? -16.627 0.911 21.974 1.00 53.44 117 THR A C 1
ATOM 902 O O . THR A 1 117 ? -16.334 -0.026 22.717 1.00 53.44 117 THR A O 1
ATOM 905 N N . ARG A 1 118 ? -16.577 0.748 20.645 1.00 54.88 118 ARG A N 1
ATOM 906 C CA . ARG A 1 118 ? -16.253 -0.545 20.009 1.00 54.88 118 ARG A CA 1
ATOM 907 C C . ARG A 1 118 ? -15.001 -0.481 19.134 1.00 54.88 118 ARG A C 1
ATOM 909 O O . ARG A 1 118 ? -15.000 0.198 18.117 1.00 54.88 118 ARG A O 1
ATOM 916 N N . ASN A 1 119 ? -14.019 -1.305 19.515 1.00 58.44 119 ASN A N 1
ATOM 917 C CA . ASN A 1 119 ? -12.753 -1.625 18.844 1.00 58.44 119 ASN A CA 1
ATOM 918 C C . ASN A 1 119 ? -11.800 -0.441 18.620 1.00 58.44 119 ASN A C 1
ATOM 920 O O . ASN A 1 119 ? -11.991 0.394 17.744 1.00 58.44 119 ASN A O 1
ATOM 924 N N . THR A 1 120 ? -10.724 -0.435 19.405 1.00 63.28 120 THR A N 1
ATOM 925 C CA . THR A 1 120 ? -9.663 0.583 19.445 1.00 63.28 120 THR A CA 1
ATOM 926 C C . THR A 1 120 ? -8.603 0.439 18.352 1.00 63.28 120 THR A C 1
ATOM 928 O O . THR A 1 120 ? -7.695 1.263 18.286 1.00 63.28 120 THR A O 1
ATOM 931 N N . ASP A 1 121 ? -8.692 -0.582 17.501 1.00 73.25 121 ASP A N 1
ATOM 932 C CA . ASP A 1 121 ? -7.675 -0.820 16.479 1.00 73.25 121 ASP A CA 1
ATOM 933 C C . ASP A 1 121 ? -7.818 0.178 15.322 1.00 73.25 121 ASP A C 1
ATOM 935 O O . ASP A 1 121 ? -8.895 0.369 14.744 1.00 73.25 121 ASP A O 1
ATOM 939 N N . VAL A 1 122 ? -6.711 0.822 14.960 1.00 80.31 122 VAL A N 1
ATOM 940 C CA . VAL A 1 122 ? -6.638 1.810 13.876 1.00 80.31 122 VAL A CA 1
ATOM 941 C C . VAL A 1 122 ? -6.385 1.083 12.548 1.00 80.31 122 VAL A C 1
ATOM 943 O O . VAL A 1 122 ? -5.499 0.233 12.502 1.00 80.31 122 VAL A O 1
ATOM 946 N N . PRO A 1 123 ? -7.141 1.368 11.469 1.00 86.31 123 PRO A N 1
ATOM 947 C CA . PRO A 1 123 ? -6.944 0.709 10.180 1.00 86.31 123 PRO A CA 1
ATOM 948 C C . PRO A 1 123 ? -5.736 1.323 9.456 1.00 86.31 123 PRO A C 1
ATOM 950 O O . PRO A 1 123 ? -5.866 2.251 8.651 1.00 86.31 123 PRO A O 1
ATOM 953 N N . TYR A 1 124 ? -4.540 0.834 9.783 1.00 85.38 124 TYR A N 1
ATOM 954 C CA . TYR A 1 124 ? -3.280 1.329 9.229 1.00 85.38 124 TYR A CA 1
ATOM 955 C C . TYR A 1 124 ? -3.112 1.024 7.737 1.00 85.38 124 TYR A C 1
ATOM 957 O O . TYR A 1 124 ? -2.462 1.794 7.024 1.00 85.38 124 TYR A O 1
ATOM 965 N N . GLY A 1 125 ? -3.761 -0.024 7.226 1.00 88.94 125 GLY A N 1
ATOM 966 C CA . GLY A 1 125 ? -3.763 -0.375 5.809 1.00 88.94 125 GLY A CA 1
ATOM 967 C C . GLY A 1 125 ? -4.307 0.743 4.920 1.00 88.94 125 GLY A C 1
ATOM 968 O O . GLY A 1 125 ? -3.854 0.894 3.785 1.00 88.94 125 GLY A O 1
ATOM 969 N N . VAL A 1 126 ? -5.212 1.580 5.440 1.00 91.69 126 VAL A N 1
ATOM 970 C CA . VAL A 1 126 ? -5.728 2.767 4.737 1.00 91.69 126 VAL A CA 1
ATOM 971 C C . VAL A 1 126 ? -4.634 3.819 4.562 1.00 91.69 126 VAL A C 1
ATOM 973 O O . VAL A 1 126 ? -4.429 4.308 3.452 1.00 91.69 126 VAL A O 1
ATOM 976 N N . ALA A 1 127 ? -3.900 4.133 5.632 1.00 93.31 127 ALA A N 1
ATOM 977 C CA . ALA A 1 127 ? -2.814 5.111 5.598 1.00 93.31 127 ALA A CA 1
ATOM 978 C C . ALA A 1 127 ? -1.677 4.667 4.668 1.00 93.31 127 ALA A C 1
ATOM 980 O O . ALA A 1 127 ? -1.170 5.465 3.879 1.00 93.31 127 ALA A O 1
ATOM 981 N N . ILE A 1 128 ? -1.321 3.379 4.720 1.00 92.12 128 ILE A N 1
ATOM 982 C CA . ILE A 1 128 ? -0.281 2.796 3.867 1.00 92.12 128 ILE A CA 1
ATOM 983 C C . ILE A 1 128 ? -0.691 2.856 2.394 1.00 92.12 128 ILE A C 1
ATOM 985 O O . ILE A 1 128 ? 0.079 3.314 1.553 1.00 92.12 128 ILE A O 1
ATOM 989 N N . SER A 1 129 ? -1.927 2.455 2.093 1.00 94.38 129 SER A N 1
ATOM 990 C CA . SER A 1 129 ? -2.470 2.468 0.733 1.00 94.38 129 SER A CA 1
ATOM 991 C C . SER A 1 129 ? -2.540 3.882 0.152 1.00 94.38 129 SER A C 1
ATOM 993 O O . SER A 1 129 ? -2.158 4.093 -0.996 1.00 94.38 129 SER A O 1
ATOM 995 N N . ALA A 1 130 ? -2.973 4.866 0.947 1.00 93.81 130 ALA A N 1
ATOM 996 C CA . ALA A 1 130 ? -3.032 6.263 0.523 1.00 93.81 130 ALA A CA 1
ATOM 997 C C . ALA A 1 130 ? -1.638 6.837 0.223 1.00 93.81 130 ALA A C 1
ATOM 999 O O . ALA A 1 130 ? -1.444 7.467 -0.816 1.00 93.81 130 ALA A O 1
ATOM 1000 N N . ALA A 1 131 ? -0.653 6.577 1.090 1.00 93.19 131 ALA A N 1
ATOM 1001 C CA . ALA A 1 131 ? 0.727 7.005 0.866 1.00 93.19 131 ALA A CA 1
ATOM 1002 C C . ALA A 1 131 ? 1.323 6.371 -0.397 1.00 93.19 131 ALA A C 1
ATOM 1004 O O . ALA A 1 131 ? 1.923 7.069 -1.211 1.00 93.19 131 ALA A O 1
ATOM 1005 N N . ALA A 1 132 ? 1.127 5.064 -0.589 1.00 91.19 132 ALA A N 1
ATOM 1006 C CA . ALA A 1 132 ? 1.641 4.357 -1.757 1.00 91.19 132 ALA A CA 1
ATOM 1007 C C . ALA A 1 132 ? 1.069 4.911 -3.065 1.00 91.19 132 ALA A C 1
ATOM 1009 O O . ALA A 1 132 ? 1.821 5.147 -4.008 1.00 91.19 132 ALA A O 1
ATOM 1010 N N . LEU A 1 133 ? -0.242 5.170 -3.112 1.00 92.56 133 LEU A N 1
ATOM 1011 C CA . LEU A 1 133 ? -0.890 5.747 -4.288 1.00 92.56 133 LEU A CA 1
ATOM 1012 C C . LEU A 1 133 ? -0.435 7.182 -4.565 1.00 92.56 133 LEU A C 1
ATOM 1014 O O . LEU A 1 133 ? -0.218 7.518 -5.726 1.00 92.56 133 LEU A O 1
ATOM 1018 N N . LEU A 1 134 ? -0.236 8.003 -3.529 1.00 92.25 134 LEU A N 1
ATOM 1019 C CA . LEU A 1 134 ? 0.264 9.369 -3.689 1.00 92.25 134 LEU A CA 1
ATOM 1020 C C . LEU A 1 134 ? 1.675 9.392 -4.295 1.00 92.25 134 LEU A C 1
ATOM 1022 O O . LEU A 1 134 ? 1.914 10.111 -5.259 1.00 92.25 134 LEU A O 1
ATOM 1026 N N . HIS A 1 135 ? 2.591 8.569 -3.779 1.00 88.19 135 HIS A N 1
ATOM 1027 C CA . HIS A 1 135 ? 3.950 8.482 -4.325 1.00 88.19 135 HIS A CA 1
ATOM 1028 C C . HIS A 1 135 ? 3.968 7.873 -5.729 1.00 88.19 135 HIS A C 1
ATOM 1030 O O . HIS A 1 135 ? 4.720 8.322 -6.591 1.00 88.19 135 HIS A O 1
ATOM 1036 N N . LEU A 1 136 ? 3.125 6.871 -5.994 1.00 85.94 136 LEU A N 1
ATOM 1037 C CA . LEU A 1 136 ? 2.969 6.328 -7.344 1.00 85.94 136 LEU A CA 1
ATOM 1038 C C . LEU A 1 136 ? 2.492 7.397 -8.331 1.00 85.94 136 LEU A C 1
ATOM 1040 O O . LEU A 1 136 ? 3.008 7.449 -9.447 1.00 85.94 136 LEU A O 1
ATOM 1044 N N . TRP A 1 137 ? 1.555 8.247 -7.908 1.00 86.69 137 TRP A N 1
ATOM 1045 C CA . TRP A 1 137 ? 1.061 9.375 -8.690 1.00 86.69 137 TRP A CA 1
ATOM 1046 C C . TRP A 1 137 ? 2.163 10.399 -8.973 1.00 86.69 137 TRP A C 1
ATOM 1048 O O . TRP A 1 137 ? 2.364 10.768 -10.127 1.00 86.69 137 TRP A O 1
ATOM 1058 N N . GLU A 1 138 ? 2.912 10.816 -7.951 1.00 84.06 138 GLU A N 1
ATOM 1059 C CA . GLU A 1 138 ? 3.994 11.802 -8.082 1.00 84.06 138 GLU A CA 1
ATOM 1060 C C . GLU A 1 138 ? 5.132 11.309 -8.989 1.00 84.06 138 GLU A C 1
ATOM 1062 O O . GLU A 1 138 ? 5.597 12.043 -9.857 1.00 84.06 138 GLU A O 1
ATOM 1067 N N . LEU A 1 139 ? 5.546 10.047 -8.836 1.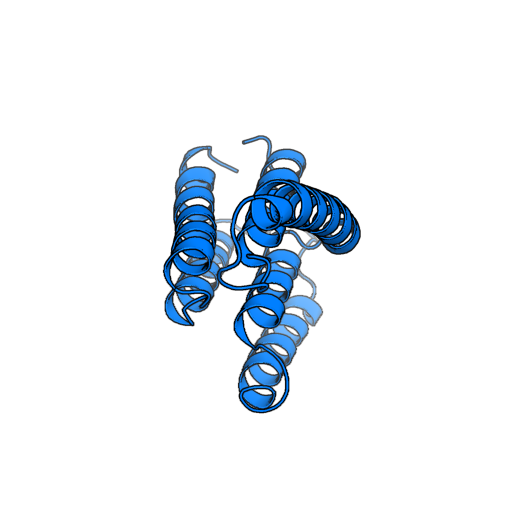00 73.81 139 LEU A N 1
ATOM 1068 C CA . LEU A 1 139 ? 6.658 9.471 -9.596 1.00 73.81 139 LEU A CA 1
ATOM 1069 C C . LEU A 1 139 ? 6.319 9.211 -11.067 1.00 73.81 139 LEU A C 1
ATOM 1071 O O . LEU A 1 139 ? 7.206 9.256 -11.919 1.00 73.81 139 LEU A O 1
ATOM 1075 N N . HIS A 1 140 ? 5.060 8.890 -11.374 1.00 68.31 140 HIS A N 1
ATOM 1076 C CA . HIS A 1 140 ? 4.694 8.367 -12.692 1.00 68.31 140 HIS A CA 1
ATOM 1077 C C . HIS A 1 140 ? 3.674 9.205 -13.457 1.00 68.31 140 HIS A C 1
ATOM 1079 O O . HIS A 1 140 ? 3.409 8.845 -14.609 1.00 68.31 140 HIS A O 1
ATOM 1085 N N . GLY A 1 141 ? 3.155 10.284 -12.856 1.00 58.47 141 GLY A N 1
ATOM 1086 C CA . GLY A 1 141 ? 2.139 11.150 -13.449 1.00 58.47 141 GLY A CA 1
ATOM 1087 C C . GLY A 1 141 ? 0.898 10.350 -13.820 1.00 58.47 141 GLY A C 1
ATOM 1088 O O . GLY A 1 141 ? 0.612 10.188 -15.006 1.00 58.47 141 GLY A O 1
ATOM 1089 N N . LEU A 1 142 ? 0.249 9.762 -12.812 1.00 51.28 142 LEU A N 1
ATOM 1090 C CA . LEU A 1 142 ? -1.073 9.166 -13.009 1.00 51.28 142 LEU A CA 1
ATOM 1091 C C . LEU A 1 142 ? -2.124 10.227 -13.360 1.00 51.28 142 LEU A C 1
ATOM 1093 O O . LEU A 1 142 ? -1.842 11.429 -13.156 1.00 51.28 142 LEU A O 1
#